Protein AF-A0A846EC03-F1 (afdb_monomer_lite)

Structure (mmCIF, N/CA/C/O backbone):
data_AF-A0A846EC03-F1
#
_entry.id   AF-A0A846EC03-F1
#
loop_
_atom_site.group_PDB
_atom_site.id
_at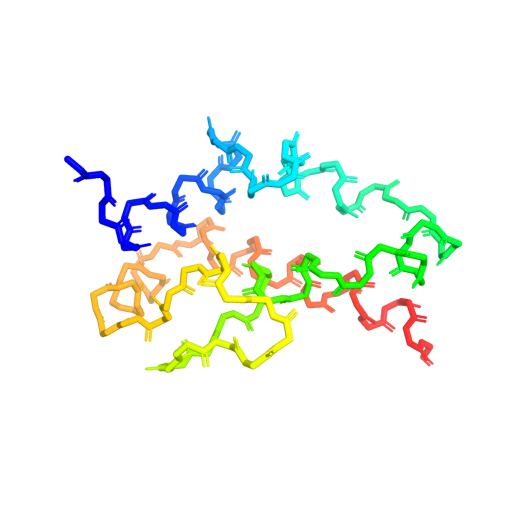om_site.type_symbol
_atom_site.label_atom_id
_atom_site.label_alt_id
_atom_site.label_comp_id
_atom_site.label_asym_id
_atom_site.label_entity_id
_atom_site.label_seq_id
_atom_site.pdbx_PDB_ins_code
_atom_site.Cartn_x
_atom_site.Cartn_y
_atom_site.Cartn_z
_atom_site.occupancy
_atom_site.B_iso_or_equiv
_atom_site.auth_seq_id
_atom_site.auth_comp_id
_atom_site.auth_asym_id
_atom_site.auth_atom_id
_atom_site.pdbx_PDB_model_num
ATOM 1 N N . MET A 1 1 ? -11.553 17.694 7.286 1.00 53.09 1 MET A N 1
ATOM 2 C CA . MET A 1 1 ? -10.213 17.093 7.127 1.00 53.09 1 MET A CA 1
ATOM 3 C C . MET A 1 1 ? -10.421 15.597 7.016 1.00 53.09 1 MET A C 1
ATOM 5 O O . MET A 1 1 ? -11.108 15.061 7.874 1.00 53.09 1 MET A O 1
ATOM 9 N N . THR A 1 2 ? -9.933 14.958 5.957 1.00 66.81 2 THR A N 1
ATOM 10 C CA . THR A 1 2 ? -10.071 13.505 5.770 1.00 66.81 2 THR A CA 1
ATOM 11 C C . THR A 1 2 ? -9.114 12.787 6.720 1.00 66.81 2 THR A C 1
ATOM 13 O O . THR A 1 2 ? -7.939 13.145 6.779 1.00 66.81 2 THR A O 1
ATOM 16 N N . THR A 1 3 ? -9.606 11.814 7.479 1.00 91.31 3 THR A N 1
ATOM 17 C CA . THR A 1 3 ? -8.800 11.062 8.456 1.00 91.31 3 THR A CA 1
ATOM 18 C C . THR A 1 3 ? -7.851 10.080 7.763 1.00 91.31 3 THR A C 1
ATOM 20 O O . THR A 1 3 ? -8.109 9.647 6.639 1.00 91.31 3 THR A O 1
ATOM 23 N N . ASP A 1 4 ? -6.771 9.666 8.431 1.00 92.19 4 ASP A N 1
ATOM 24 C CA . ASP A 1 4 ? -5.885 8.617 7.900 1.00 92.19 4 ASP A CA 1
ATOM 25 C C . ASP A 1 4 ? -6.626 7.297 7.647 1.00 92.19 4 ASP A C 1
ATOM 27 O O . ASP A 1 4 ? -6.337 6.618 6.660 1.00 92.19 4 ASP A O 1
ATOM 31 N N . THR A 1 5 ? -7.640 6.983 8.467 1.00 94.75 5 THR A N 1
ATOM 32 C CA . THR A 1 5 ? -8.547 5.850 8.235 1.00 94.75 5 THR A CA 1
ATOM 33 C C . THR A 1 5 ? -9.188 5.947 6.851 1.00 94.75 5 THR A C 1
ATOM 35 O O . THR A 1 5 ? -9.066 5.031 6.039 1.00 94.75 5 THR A O 1
ATOM 38 N N . GLU A 1 6 ? -9.853 7.062 6.552 1.00 95.81 6 GLU A N 1
ATOM 39 C CA . GLU A 1 6 ? -10.542 7.259 5.274 1.00 95.81 6 GLU A CA 1
ATOM 40 C C . GLU A 1 6 ? -9.567 7.265 4.096 1.00 95.81 6 GLU A C 1
ATOM 42 O O . GLU A 1 6 ? -9.846 6.652 3.067 1.00 95.81 6 GLU A O 1
ATOM 47 N N . ARG A 1 7 ? -8.412 7.926 4.240 1.00 97.06 7 ARG A N 1
ATOM 48 C CA . ARG A 1 7 ? -7.388 7.997 3.187 1.00 97.06 7 ARG A CA 1
ATOM 49 C C . ARG A 1 7 ? -6.898 6.605 2.801 1.00 97.06 7 ARG A C 1
ATOM 51 O O . ARG A 1 7 ? -6.919 6.261 1.622 1.00 97.06 7 ARG A O 1
ATOM 58 N N . LEU A 1 8 ? -6.516 5.798 3.789 1.00 97.19 8 LEU A N 1
ATOM 59 C CA . LEU A 1 8 ? -5.970 4.466 3.555 1.00 97.19 8 LEU A CA 1
ATOM 60 C C . LEU A 1 8 ? -7.023 3.504 2.995 1.00 97.19 8 LEU A C 1
ATOM 62 O O . LEU A 1 8 ? -6.742 2.767 2.050 1.00 97.19 8 LEU A O 1
ATOM 66 N N . LEU A 1 9 ? -8.250 3.540 3.524 1.00 98.00 9 LEU A N 1
ATOM 67 C CA . LEU A 1 9 ? -9.339 2.702 3.019 1.00 98.00 9 LEU A CA 1
ATOM 68 C C . 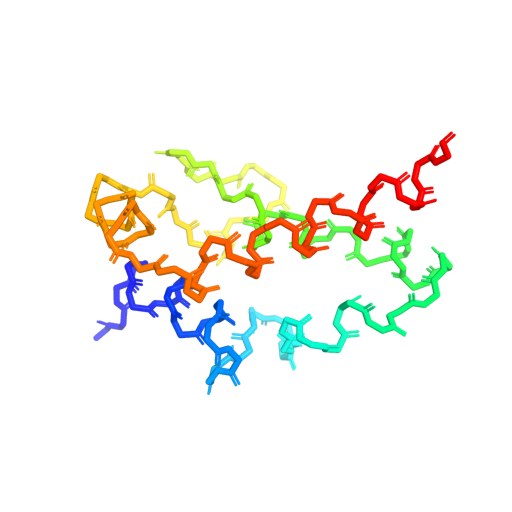LEU A 1 9 ? -9.739 3.078 1.588 1.00 98.00 9 LEU A C 1
ATOM 70 O O . LEU A 1 9 ? -9.945 2.188 0.766 1.00 98.00 9 LEU A O 1
ATOM 74 N N . ASN A 1 10 ? -9.829 4.370 1.266 1.00 98.06 10 ASN A N 1
ATOM 75 C CA . ASN A 1 10 ? -10.182 4.817 -0.083 1.00 98.06 10 ASN A CA 1
ATOM 76 C C . ASN A 1 10 ? -9.079 4.494 -1.099 1.00 98.06 10 ASN A C 1
ATOM 78 O O . ASN A 1 10 ? -9.400 4.095 -2.218 1.00 98.06 10 ASN A O 1
ATOM 82 N N . PHE A 1 11 ? -7.806 4.608 -0.707 1.00 98.38 11 PHE A N 1
ATOM 83 C CA . PHE A 1 11 ? -6.678 4.180 -1.537 1.00 98.38 11 PHE A CA 1
ATOM 84 C C . PHE A 1 11 ? -6.738 2.687 -1.841 1.00 98.38 11 PHE A C 1
ATOM 86 O O . PHE A 1 11 ? -6.740 2.283 -3.002 1.00 98.38 11 PHE A O 1
ATOM 93 N N . TYR A 1 12 ? -6.898 1.860 -0.808 1.00 98.44 12 TYR A N 1
ATOM 94 C CA . TYR A 1 12 ? -6.995 0.417 -0.993 1.00 98.44 12 TYR A CA 1
ATOM 95 C C . TYR A 1 12 ? -8.214 -0.008 -1.809 1.00 98.44 12 TYR A C 1
ATOM 97 O O . TYR A 1 12 ? -8.140 -0.993 -2.533 1.00 98.44 12 TYR A O 1
ATOM 105 N N . ARG A 1 13 ? -9.324 0.730 -1.746 1.00 98.25 13 ARG A N 1
ATOM 106 C CA . ARG A 1 13 ? -10.509 0.483 -2.583 1.00 98.25 13 ARG A CA 1
ATOM 107 C C . ARG A 1 13 ? -10.363 0.977 -4.028 1.00 98.25 13 ARG A C 1
ATOM 109 O O . ARG A 1 13 ? -11.311 0.818 -4.789 1.00 98.25 13 ARG A O 1
ATOM 116 N N . GLY A 1 14 ? -9.240 1.599 -4.395 1.00 97.69 14 GLY A N 1
ATOM 117 C CA . GLY A 1 14 ? -9.049 2.211 -5.716 1.00 97.69 14 GLY A CA 1
ATOM 118 C C . GLY A 1 14 ? -9.930 3.447 -5.951 1.00 97.69 14 GLY A C 1
ATOM 119 O O . GLY A 1 14 ? -10.174 3.838 -7.087 1.00 97.69 14 GLY A O 1
ATOM 120 N N . GLN A 1 15 ? -10.463 4.056 -4.886 1.00 98.00 15 GLN A N 1
ATOM 121 C CA . GLN A 1 15 ? -11.410 5.177 -4.969 1.00 98.00 15 GLN A CA 1
ATOM 122 C C . GLN A 1 15 ? -10.717 6.541 -4.963 1.00 98.00 15 GLN A C 1
ATOM 124 O O . GLN A 1 15 ? -11.255 7.520 -5.487 1.00 98.00 15 GLN A O 1
ATOM 129 N N . LYS A 1 16 ? -9.553 6.631 -4.314 1.00 97.94 16 LYS A N 1
ATOM 130 C CA . LYS A 1 16 ? -8.739 7.845 -4.244 1.00 97.94 16 LYS A CA 1
ATOM 131 C C . LYS A 1 16 ? -7.266 7.494 -4.433 1.00 97.94 16 LYS A C 1
ATOM 133 O O . LYS A 1 16 ? -6.843 6.461 -3.920 1.00 97.94 16 LYS A O 1
ATOM 138 N N . PRO A 1 17 ? -6.494 8.353 -5.110 1.00 98.00 17 PRO A N 1
ATOM 139 C CA . PRO A 1 17 ? -5.071 8.130 -5.258 1.00 98.00 17 PRO A CA 1
ATOM 140 C C . PRO A 1 17 ? -4.323 8.384 -3.947 1.00 98.00 17 PRO A C 1
ATOM 142 O O . PRO A 1 17 ? -4.858 8.964 -2.994 1.00 98.00 17 PRO A O 1
ATOM 145 N N . ASP A 1 18 ? -3.058 7.987 -3.938 1.00 96.56 18 ASP A N 1
ATOM 146 C CA . ASP A 1 18 ? -2.090 8.436 -2.952 1.00 96.56 18 ASP A CA 1
ATOM 147 C C . ASP A 1 18 ? -1.745 9.933 -3.099 1.00 96.56 18 ASP A C 1
ATOM 149 O O . ASP A 1 18 ? -2.293 10.661 -3.934 1.00 96.56 18 ASP A O 1
ATOM 153 N N . SER A 1 19 ? -0.811 10.419 -2.279 1.00 95.19 19 SER A N 1
ATOM 154 C CA . SER A 1 19 ? -0.372 11.821 -2.294 1.00 95.19 19 SER A CA 1
ATOM 155 C C . SER A 1 19 ? 0.304 12.267 -3.596 1.00 95.19 19 SER A C 1
ATOM 157 O O . SER A 1 19 ? 0.399 13.469 -3.825 1.00 95.19 19 SER A O 1
ATOM 159 N N . ALA A 1 20 ? 0.763 11.337 -4.436 1.00 95.19 20 ALA A N 1
ATOM 160 C CA . ALA A 1 20 ? 1.388 11.620 -5.726 1.00 95.19 20 ALA A CA 1
ATOM 161 C C . ALA A 1 20 ? 0.412 11.452 -6.908 1.00 95.19 20 ALA A C 1
ATOM 163 O O . ALA A 1 20 ? 0.816 11.570 -8.063 1.00 95.19 20 ALA A O 1
ATOM 164 N N . GLY A 1 21 ? -0.875 11.193 -6.645 1.00 96.56 21 GLY A N 1
ATOM 165 C CA . GLY A 1 21 ? -1.891 11.050 -7.688 1.00 96.56 21 GLY A CA 1
ATOM 166 C C . GLY A 1 21 ? -1.982 9.646 -8.294 1.00 96.56 21 GLY A C 1
ATOM 167 O O . GLY A 1 21 ? -2.589 9.490 -9.352 1.00 96.56 21 GLY A O 1
ATOM 168 N N . ARG A 1 22 ? -1.417 8.625 -7.635 1.00 97.31 22 ARG A N 1
ATOM 169 C CA . ARG A 1 22 ? -1.385 7.238 -8.118 1.00 97.31 22 ARG A CA 1
ATOM 170 C C . ARG A 1 22 ? -2.465 6.393 -7.451 1.00 97.31 22 ARG A C 1
ATOM 172 O O . ARG A 1 22 ? -2.573 6.365 -6.227 1.00 97.31 22 ARG A O 1
ATOM 179 N N . ASN A 1 23 ? -3.240 5.660 -8.240 1.00 97.75 23 ASN A N 1
ATOM 180 C CA . ASN A 1 23 ? -4.150 4.633 -7.737 1.00 97.75 23 ASN A CA 1
ATOM 181 C C . ASN A 1 23 ? -3.408 3.312 -7.502 1.00 97.75 23 ASN A C 1
ATOM 183 O O . ASN A 1 23 ? -2.423 3.008 -8.178 1.00 97.75 23 ASN A O 1
ATOM 187 N N . ILE A 1 24 ? -3.921 2.494 -6.583 1.00 98.56 24 ILE A N 1
ATOM 188 C CA . ILE A 1 24 ? -3.315 1.205 -6.233 1.00 98.56 24 ILE A CA 1
ATOM 189 C C . ILE A 1 24 ? -3.216 0.261 -7.446 1.00 98.56 24 ILE A C 1
ATOM 191 O O . ILE A 1 24 ? -2.198 -0.400 -7.633 1.00 98.56 24 ILE A O 1
ATOM 195 N N . GLU A 1 25 ? -4.211 0.273 -8.338 1.00 98.56 25 GLU A N 1
ATOM 196 C CA . GLU A 1 25 ? -4.203 -0.520 -9.569 1.00 98.56 25 GLU A CA 1
ATOM 197 C C . GLU A 1 25 ? -3.144 -0.056 -10.576 1.00 98.56 25 GLU A C 1
ATOM 199 O O . GLU A 1 25 ? -2.663 -0.867 -11.362 1.00 98.56 25 GLU A O 1
ATOM 204 N N . GLN A 1 26 ? -2.765 1.226 -10.574 1.00 98.19 26 GLN A N 1
ATOM 205 C CA . GLN A 1 26 ? -1.680 1.708 -11.435 1.00 98.19 26 GLN A CA 1
ATOM 206 C C . GLN A 1 26 ? -0.340 1.159 -10.947 1.00 98.19 26 GLN A C 1
ATOM 208 O O . GLN A 1 26 ? 0.426 0.645 -11.754 1.00 98.19 26 GLN A O 1
ATOM 213 N N . ILE A 1 27 ? -0.107 1.197 -9.631 1.00 98.12 27 ILE A N 1
ATOM 214 C CA . ILE A 1 27 ? 1.114 0.673 -9.004 1.00 98.12 27 ILE A CA 1
ATOM 215 C C . ILE A 1 27 ? 1.250 -0.834 -9.257 1.00 98.12 27 ILE A C 1
ATOM 217 O O . ILE A 1 27 ? 2.328 -1.306 -9.595 1.00 98.12 27 ILE A O 1
ATOM 221 N N . TRP A 1 28 ? 0.158 -1.602 -9.163 1.00 98.44 28 TRP A N 1
ATOM 222 C CA . TRP A 1 28 ? 0.185 -3.043 -9.453 1.00 98.44 28 TRP A CA 1
ATOM 223 C C . TRP A 1 28 ? 0.519 -3.404 -10.906 1.00 98.44 28 TRP A C 1
ATOM 225 O O . TRP A 1 28 ? 0.819 -4.568 -11.164 1.00 98.44 28 TRP A O 1
ATOM 235 N N . ASN A 1 29 ? 0.409 -2.457 -11.840 1.00 98.19 29 ASN A N 1
ATOM 236 C CA . ASN A 1 29 ? 0.686 -2.658 -13.265 1.00 98.19 29 ASN A CA 1
ATOM 237 C C . ASN A 1 29 ? 2.020 -2.038 -13.708 1.00 98.19 29 ASN A C 1
ATOM 239 O O . ASN A 1 29 ? 2.298 -1.989 -14.904 1.00 98.19 29 ASN A O 1
ATOM 243 N N . TRP A 1 30 ? 2.820 -1.528 -12.773 1.00 98.00 30 TRP A N 1
ATOM 244 C CA . TRP A 1 30 ? 4.134 -0.982 -13.076 1.00 98.00 30 TRP A CA 1
ATOM 245 C C . TRP A 1 30 ? 5.151 -2.066 -13.413 1.00 98.00 30 TRP A C 1
ATOM 247 O O . TRP A 1 30 ? 5.118 -3.166 -12.863 1.00 98.00 30 TRP A O 1
ATOM 257 N N . ASP A 1 31 ? 6.076 -1.716 -14.304 1.00 97.38 31 ASP A N 1
ATOM 258 C CA . ASP A 1 31 ? 7.279 -2.508 -14.524 1.00 97.38 31 ASP A CA 1
ATOM 259 C C . ASP A 1 31 ? 8.308 -2.301 -13.393 1.00 97.38 31 ASP A C 1
ATOM 261 O O . ASP A 1 31 ? 8.156 -1.446 -12.513 1.00 97.38 31 ASP A O 1
ATOM 265 N N . TYR A 1 32 ? 9.382 -3.094 -13.408 1.00 97.25 32 TYR A N 1
ATOM 266 C CA . TYR A 1 32 ? 10.413 -3.035 -12.367 1.00 97.25 32 TYR A CA 1
ATOM 267 C C . TYR A 1 32 ? 11.134 -1.683 -12.318 1.00 97.25 32 TYR A C 1
ATOM 269 O O . TYR A 1 32 ? 11.433 -1.201 -11.227 1.00 97.25 32 TYR A O 1
ATOM 277 N N . ASN A 1 33 ? 11.338 -1.020 -13.461 1.00 97.12 33 ASN A N 1
ATOM 278 C CA . ASN A 1 33 ? 11.980 0.296 -13.495 1.00 97.12 33 ASN A CA 1
ATOM 279 C C . ASN A 1 33 ? 11.105 1.352 -12.804 1.00 97.12 33 ASN A C 1
ATOM 281 O O . ASN A 1 33 ? 11.599 2.220 -12.079 1.00 97.12 33 ASN A O 1
ATOM 285 N N . GLN A 1 34 ? 9.789 1.294 -13.009 1.00 97.19 34 GLN A N 1
ATOM 286 C CA . GLN A 1 34 ? 8.827 2.180 -12.359 1.00 97.19 34 GLN A CA 1
ATOM 287 C C . GLN A 1 34 ? 8.740 1.917 -10.851 1.00 97.19 34 GLN A C 1
ATOM 289 O O . GLN A 1 34 ? 8.728 2.876 -10.073 1.00 97.19 34 GLN A O 1
ATOM 294 N N . LEU A 1 35 ? 8.721 0.645 -10.437 1.00 96.94 35 LEU A N 1
ATOM 295 C CA . LEU A 1 35 ? 8.709 0.247 -9.025 1.00 96.94 35 LEU A CA 1
ATOM 296 C C . LEU A 1 35 ? 9.983 0.683 -8.289 1.00 96.94 35 LEU A C 1
ATOM 298 O O . LEU A 1 35 ? 9.889 1.123 -7.142 1.00 96.94 35 LEU A O 1
ATOM 302 N N . GLU A 1 36 ? 11.144 0.604 -8.943 1.00 95.56 36 GLU A N 1
ATOM 303 C CA . GLU A 1 36 ? 12.436 1.023 -8.391 1.00 95.56 36 GLU A CA 1
ATOM 304 C C . GLU A 1 36 ? 12.547 2.553 -8.278 1.00 95.56 36 GLU A C 1
ATOM 306 O O . GLU A 1 36 ? 12.919 3.092 -7.231 1.00 95.56 36 GLU A O 1
ATOM 311 N N . SER A 1 37 ? 12.171 3.274 -9.338 1.00 94.19 37 SER A N 1
ATOM 312 C CA . SER A 1 37 ? 12.325 4.734 -9.405 1.00 94.19 37 SER A CA 1
ATOM 313 C C . SER A 1 37 ? 11.352 5.517 -8.514 1.00 94.19 37 SER A C 1
ATOM 315 O O . SER A 1 37 ? 11.654 6.654 -8.155 1.00 94.19 37 SER A O 1
ATOM 317 N N . ASN A 1 38 ? 10.215 4.932 -8.118 1.00 89.69 38 ASN A N 1
ATOM 318 C CA . ASN A 1 38 ? 9.145 5.624 -7.385 1.00 89.69 38 ASN A CA 1
ATOM 319 C C . ASN A 1 38 ? 8.849 5.016 -6.001 1.00 89.69 38 ASN A C 1
ATOM 321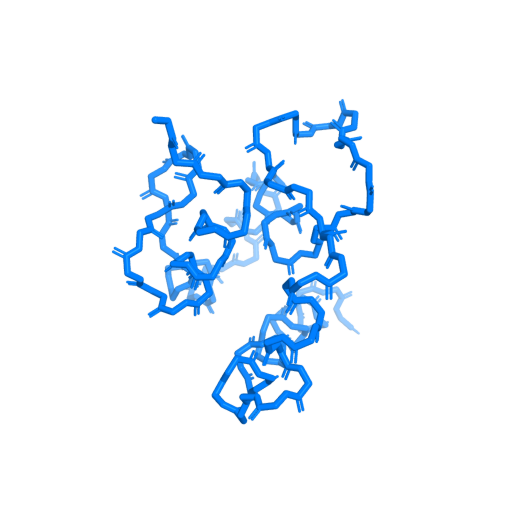 O O . ASN A 1 38 ? 7.694 4.896 -5.627 1.00 89.69 38 ASN A O 1
ATOM 325 N N . HIS A 1 39 ? 9.845 4.610 -5.216 1.00 86.19 39 HIS A N 1
ATOM 326 C CA . HIS A 1 39 ? 9.662 3.807 -3.989 1.00 86.19 39 HIS A CA 1
ATOM 327 C C . HIS A 1 39 ? 8.815 4.423 -2.843 1.00 86.19 39 HIS A C 1
ATOM 329 O O . HIS A 1 39 ? 8.585 3.764 -1.827 1.00 86.19 39 HIS A O 1
ATOM 335 N N . ASP A 1 40 ? 8.316 5.655 -2.958 1.00 91.75 40 ASP A N 1
ATOM 336 C CA . ASP A 1 40 ? 7.485 6.307 -1.938 1.00 91.75 40 ASP A CA 1
ATOM 337 C C . ASP A 1 40 ? 6.047 5.742 -1.855 1.00 91.75 40 ASP A C 1
ATOM 339 O O . ASP A 1 40 ? 5.363 5.956 -0.848 1.00 91.75 40 ASP A O 1
ATOM 343 N N . TYR A 1 41 ? 5.588 4.958 -2.844 1.00 95.94 41 TYR A N 1
ATOM 344 C CA . TYR A 1 41 ? 4.313 4.219 -2.746 1.00 95.94 41 TYR A CA 1
ATOM 345 C C . TYR A 1 41 ? 4.346 3.110 -1.687 1.00 95.94 41 TYR A C 1
ATOM 347 O O . TYR A 1 41 ? 3.289 2.665 -1.230 1.00 95.94 41 TYR A O 1
ATOM 355 N N . ILE A 1 42 ? 5.534 2.638 -1.288 1.00 96.94 42 ILE A N 1
ATOM 356 C CA . ILE A 1 42 ? 5.675 1.473 -0.406 1.00 96.94 42 ILE A CA 1
ATOM 357 C C . ILE A 1 42 ? 4.957 1.718 0.919 1.00 96.94 42 ILE A C 1
ATOM 359 O O . ILE A 1 42 ? 4.307 0.815 1.432 1.00 96.94 42 ILE A O 1
ATOM 363 N N . GLN A 1 43 ? 4.991 2.939 1.454 1.00 96.81 43 GLN A N 1
ATOM 364 C CA . GLN A 1 43 ? 4.301 3.271 2.704 1.00 96.81 43 GLN A CA 1
ATOM 365 C C . GLN A 1 43 ? 2.780 3.385 2.552 1.00 96.81 43 GLN A C 1
ATOM 367 O O . GLN A 1 43 ? 2.070 3.300 3.548 1.00 96.81 43 GLN A O 1
ATOM 372 N N . TRP A 1 44 ? 2.263 3.549 1.333 1.00 97.75 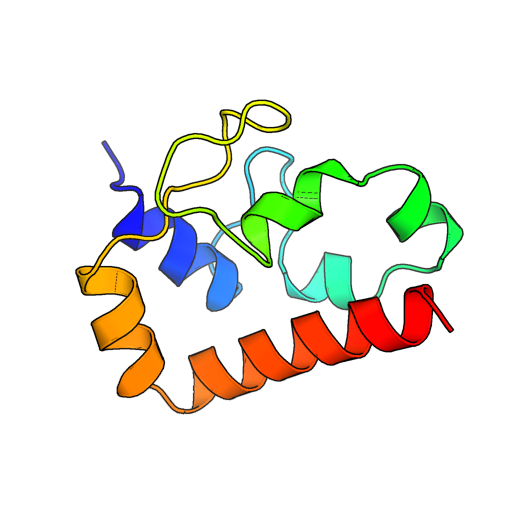44 TRP A N 1
ATOM 373 C CA . TRP A 1 44 ? 0.827 3.458 1.065 1.00 97.75 44 TRP A CA 1
ATOM 374 C C . TRP A 1 44 ? 0.366 2.003 0.954 1.00 97.75 44 TRP A C 1
ATOM 376 O O . TRP A 1 44 ? -0.703 1.660 1.460 1.00 97.75 44 TRP A O 1
ATOM 386 N N . LEU A 1 45 ? 1.184 1.128 0.357 1.00 97.75 45 LEU A N 1
ATOM 387 C CA . LEU A 1 45 ? 0.919 -0.313 0.342 1.00 97.75 45 LEU A CA 1
ATOM 388 C C . LEU A 1 45 ? 1.112 -0.930 1.736 1.00 97.75 45 LEU A C 1
ATOM 390 O O . LEU A 1 45 ? 0.277 -1.703 2.189 1.00 97.75 45 LEU A O 1
ATOM 394 N N . PHE A 1 46 ? 2.160 -0.563 2.464 1.00 97.56 46 PHE A N 1
ATOM 395 C CA . PHE A 1 46 ? 2.511 -1.139 3.764 1.00 97.56 46 PHE A CA 1
ATOM 396 C C . PHE A 1 46 ? 2.708 -0.034 4.814 1.00 97.56 46 PHE A C 1
ATOM 398 O O . PHE A 1 46 ? 3.837 0.263 5.216 1.00 97.56 46 PHE A O 1
ATOM 405 N N . PRO A 1 47 ? 1.610 0.603 5.259 1.00 96.50 47 PRO A N 1
ATOM 406 C CA . PRO A 1 47 ? 1.668 1.705 6.209 1.00 96.50 47 PRO A CA 1
ATOM 407 C C . PRO A 1 47 ? 2.153 1.254 7.586 1.00 96.50 47 PRO A C 1
ATOM 409 O O . PRO A 1 47 ? 1.884 0.144 8.053 1.00 96.50 47 PRO A O 1
ATOM 412 N N . LEU A 1 48 ? 2.842 2.164 8.270 1.00 96.69 48 LEU A N 1
ATOM 413 C CA . LEU A 1 48 ? 3.355 1.961 9.621 1.00 96.69 48 LEU A CA 1
ATOM 414 C C . LEU A 1 48 ? 2.339 2.430 10.666 1.00 96.69 48 LEU A C 1
ATOM 416 O O . LEU A 1 48 ? 1.487 3.267 10.393 1.00 96.69 48 LEU A O 1
ATOM 420 N N . LYS A 1 49 ? 2.469 1.946 11.906 1.00 95.94 49 LYS A N 1
ATOM 421 C CA . LYS A 1 49 ? 1.656 2.408 13.054 1.00 95.94 49 LYS A CA 1
ATOM 422 C C . LYS A 1 49 ? 2.035 3.805 13.568 1.00 95.94 49 LYS A C 1
ATOM 424 O O . LYS A 1 49 ? 1.433 4.296 14.516 1.00 95.94 49 LYS A O 1
ATOM 429 N N . GLN A 1 50 ? 3.041 4.421 12.960 1.00 93.75 50 GLN A N 1
ATOM 430 C CA . GLN A 1 50 ? 3.561 5.750 13.262 1.00 93.75 50 GLN A CA 1
ATOM 431 C C . GLN A 1 50 ? 3.905 6.457 11.940 1.00 93.75 50 GLN A C 1
ATOM 433 O O . GLN A 1 50 ? 4.049 5.763 10.930 1.00 93.75 50 GLN A O 1
ATOM 438 N N . PRO A 1 51 ? 4.057 7.795 11.917 1.00 93.00 51 PRO A N 1
ATOM 439 C CA . PRO A 1 51 ? 4.459 8.507 10.708 1.00 93.00 51 PRO A CA 1
ATOM 440 C C . PRO A 1 51 ? 5.728 7.908 10.096 1.00 93.00 51 PRO A C 1
ATOM 442 O O . PRO A 1 51 ? 6.687 7.599 10.809 1.00 93.00 51 PRO A O 1
ATOM 445 N N . SER A 1 52 ? 5.739 7.742 8.775 1.00 92.56 52 SER A N 1
ATOM 446 C CA . SER A 1 52 ? 6.936 7.272 8.084 1.00 92.56 52 SER A CA 1
ATOM 447 C C . SER A 1 52 ? 7.985 8.387 7.997 1.00 92.56 52 SER A C 1
ATOM 449 O O . SER A 1 52 ? 7.643 9.499 7.590 1.00 92.56 52 SER A O 1
ATOM 451 N N . PRO A 1 53 ? 9.267 8.103 8.299 1.00 89.94 53 PRO A N 1
ATOM 452 C CA . PRO A 1 53 ? 10.346 9.072 8.123 1.00 89.94 53 PRO A CA 1
ATOM 453 C C . PRO A 1 53 ? 10.683 9.335 6.647 1.00 89.94 53 PRO A C 1
ATOM 455 O O . PRO A 1 53 ? 11.254 10.375 6.340 1.00 89.94 53 PRO A O 1
ATOM 458 N N . VAL A 1 54 ? 10.338 8.411 5.741 1.00 90.56 54 VAL A N 1
ATOM 459 C CA . VAL A 1 54 ? 10.662 8.505 4.302 1.00 90.56 54 VAL A CA 1
ATOM 460 C C . VAL A 1 54 ? 9.493 8.998 3.450 1.00 90.56 54 VAL A C 1
ATOM 462 O O . VAL A 1 54 ? 9.710 9.618 2.417 1.00 90.56 54 VAL A O 1
ATOM 465 N N . ASN A 1 55 ? 8.251 8.782 3.896 1.00 93.00 55 ASN A N 1
ATOM 466 C CA . ASN A 1 55 ? 7.059 9.353 3.267 1.00 93.00 55 ASN A CA 1
ATOM 467 C C . ASN A 1 55 ? 6.068 9.839 4.341 1.00 93.00 55 ASN A C 1
ATOM 469 O O . ASN A 1 55 ? 5.121 9.119 4.672 1.00 93.00 55 ASN A O 1
ATOM 473 N N . PRO A 1 56 ? 6.251 11.059 4.880 1.00 91.12 56 PRO A N 1
ATOM 474 C CA . PRO A 1 56 ? 5.367 11.619 5.905 1.00 91.12 56 PRO A CA 1
ATOM 475 C C . PRO A 1 56 ? 3.922 11.841 5.440 1.00 91.12 56 PRO A C 1
ATOM 477 O O . PRO A 1 56 ? 3.045 12.069 6.267 1.00 91.12 56 PRO A O 1
ATOM 480 N N . GLN A 1 57 ? 3.665 11.804 4.126 1.00 93.62 57 GLN A N 1
ATOM 481 C CA . GLN A 1 57 ? 2.321 11.949 3.569 1.00 93.62 57 GLN A CA 1
ATOM 482 C C . GLN A 1 57 ? 1.536 10.635 3.582 1.00 93.62 57 GLN A C 1
ATOM 484 O O . GLN A 1 57 ? 0.314 10.673 3.425 1.00 93.62 57 GLN A O 1
ATOM 489 N N . ALA A 1 58 ? 2.189 9.485 3.769 1.00 94.88 58 ALA A N 1
ATOM 490 C CA . ALA A 1 58 ? 1.499 8.207 3.864 1.00 94.88 58 ALA A CA 1
ATOM 491 C C . ALA A 1 58 ? 0.642 8.134 5.146 1.00 94.88 58 ALA A C 1
ATOM 493 O O . ALA A 1 58 ? 1.101 8.548 6.214 1.00 94.88 58 ALA A O 1
ATOM 494 N N . PRO A 1 59 ? -0.597 7.619 5.063 1.00 95.81 59 PRO A N 1
ATOM 495 C CA . PRO A 1 59 ? -1.481 7.515 6.218 1.00 95.81 59 PRO A CA 1
ATOM 496 C C . PRO A 1 59 ? -0.965 6.491 7.238 1.00 95.81 59 PRO A C 1
ATOM 498 O O . PRO A 1 59 ? -0.364 5.476 6.879 1.00 95.81 59 PRO A O 1
ATOM 501 N N . ILE A 1 60 ? -1.248 6.726 8.519 1.00 96.25 60 ILE A N 1
ATOM 502 C CA . ILE A 1 60 ? -0.859 5.821 9.603 1.00 96.25 60 ILE A CA 1
ATOM 503 C C . ILE A 1 60 ? -1.816 4.625 9.691 1.00 96.25 60 ILE A C 1
ATOM 505 O O . ILE A 1 60 ? -3.041 4.763 9.678 1.00 96.25 60 ILE A O 1
ATOM 509 N N . LEU A 1 61 ? -1.254 3.432 9.882 1.00 96.88 61 LEU A N 1
ATOM 510 C CA . LEU A 1 61 ? -2.005 2.227 10.207 1.00 96.88 61 LEU A CA 1
ATOM 511 C C . LEU A 1 61 ? -2.488 2.266 11.661 1.00 96.88 61 LEU A C 1
ATOM 513 O O . LEU A 1 61 ? -1.734 1.991 12.596 1.00 96.88 61 LEU A O 1
ATOM 517 N N . ASN A 1 62 ? -3.771 2.547 11.857 1.00 95.44 62 ASN A N 1
ATOM 518 C CA . ASN A 1 62 ? -4.392 2.582 13.178 1.00 95.44 62 ASN A CA 1
ATOM 519 C C . ASN A 1 62 ? -5.248 1.319 13.464 1.00 95.44 62 ASN A C 1
ATOM 521 O O . ASN A 1 62 ? -5.513 0.514 12.562 1.00 95.44 62 ASN A O 1
ATOM 525 N N . PRO A 1 63 ? -5.695 1.108 14.719 1.00 96.44 63 PRO A N 1
ATOM 526 C CA . PRO A 1 63 ? -6.502 -0.060 15.087 1.00 96.44 63 PRO A CA 1
ATOM 527 C C . PRO A 1 63 ? -7.838 -0.182 14.342 1.00 96.44 63 PRO A C 1
ATOM 529 O O . PRO A 1 63 ? -8.313 -1.298 14.122 1.00 96.44 63 PRO A O 1
ATOM 532 N N . GLU A 1 64 ? -8.442 0.938 13.945 1.00 96.44 64 GLU A N 1
ATOM 533 C CA . GLU A 1 64 ? -9.703 0.956 13.204 1.00 96.44 64 GLU A CA 1
ATOM 534 C C . GLU A 1 64 ? -9.517 0.386 11.796 1.00 96.44 64 GLU A C 1
ATOM 536 O O . GLU A 1 64 ? -10.236 -0.538 11.414 1.00 96.44 64 GLU A O 1
ATOM 541 N N . VAL A 1 65 ? -8.494 0.838 11.064 1.00 96.69 65 VAL A N 1
ATOM 542 C CA . VAL A 1 65 ? -8.149 0.280 9.749 1.00 96.69 65 VAL A CA 1
ATOM 543 C C . VAL A 1 65 ? -7.878 -1.218 9.859 1.00 96.69 65 VAL A C 1
ATOM 545 O O . VAL A 1 65 ? -8.429 -1.999 9.086 1.00 96.69 65 VAL A O 1
ATOM 548 N N . ILE A 1 66 ? -7.101 -1.652 10.859 1.00 97.00 66 ILE A N 1
ATOM 549 C CA . ILE A 1 66 ? -6.824 -3.081 11.086 1.00 97.00 66 ILE A CA 1
ATOM 550 C C . ILE A 1 66 ? -8.128 -3.866 11.285 1.00 97.00 66 ILE A C 1
ATOM 552 O O . ILE A 1 66 ? -8.289 -4.954 10.725 1.00 97.00 66 ILE A O 1
ATOM 556 N N . LYS A 1 67 ? -9.074 -3.329 12.065 1.00 97.88 67 LYS A N 1
ATOM 557 C CA . LYS A 1 67 ? -10.390 -3.947 12.271 1.00 97.88 67 LYS A CA 1
ATOM 558 C C . LYS A 1 67 ? -11.164 -4.052 10.956 1.00 97.88 67 LYS A C 1
ATOM 560 O O . LYS A 1 67 ? -11.739 -5.108 10.700 1.00 97.88 67 LYS A O 1
ATOM 565 N N . VAL A 1 68 ? -11.165 -3.010 10.126 1.00 97.88 68 VAL A N 1
ATOM 566 C CA . VAL A 1 68 ? -11.844 -3.025 8.821 1.00 97.88 68 VAL A CA 1
ATOM 567 C C . VAL A 1 68 ? -11.221 -4.079 7.903 1.00 97.88 68 VAL A C 1
ATOM 569 O O . VAL A 1 68 ? -11.938 -4.952 7.424 1.00 97.88 68 VAL A O 1
ATOM 572 N N . PHE A 1 69 ? -9.893 -4.099 7.751 1.00 97.75 69 PHE A N 1
ATOM 573 C CA . PHE A 1 69 ? -9.197 -5.107 6.941 1.00 97.75 69 PHE A CA 1
ATOM 574 C C . PHE A 1 69 ? -9.490 -6.537 7.403 1.00 97.75 69 PHE A C 1
ATOM 576 O O . PHE A 1 69 ? -9.737 -7.413 6.585 1.00 97.75 69 PHE A O 1
ATOM 583 N N . ARG A 1 70 ? -9.510 -6.809 8.713 1.00 97.50 70 ARG A N 1
ATOM 584 C CA . ARG A 1 70 ? -9.803 -8.163 9.220 1.00 97.50 70 ARG A CA 1
ATOM 585 C C . ARG A 1 70 ? -11.202 -8.661 8.845 1.00 97.50 70 ARG A C 1
ATOM 587 O O . ARG A 1 70 ? -11.371 -9.866 8.672 1.00 97.50 70 ARG A O 1
ATOM 594 N N . ASN A 1 71 ? -12.172 -7.756 8.713 1.00 98.06 71 ASN A N 1
ATOM 595 C CA . ASN A 1 71 ? -13.570 -8.084 8.424 1.00 98.06 71 ASN A CA 1
ATOM 596 C C . ASN A 1 71 ? -13.947 -7.940 6.940 1.00 98.06 71 ASN A C 1
ATOM 598 O O . ASN A 1 71 ? -15.025 -8.371 6.544 1.00 98.06 71 ASN A O 1
ATOM 602 N N . ASP A 1 72 ? -13.065 -7.384 6.110 1.00 98.31 72 ASP A N 1
ATOM 603 C CA . ASP A 1 72 ? -13.301 -7.160 4.685 1.00 98.31 72 ASP A CA 1
ATOM 604 C C . ASP A 1 72 ? -12.421 -8.108 3.851 1.00 98.31 72 ASP A C 1
ATOM 606 O O . ASP A 1 72 ? -11.189 -8.111 3.927 1.00 98.31 72 ASP A O 1
ATOM 610 N N . ARG A 1 73 ? -13.050 -9.001 3.080 1.00 98.38 73 ARG A N 1
ATOM 611 C CA . ARG A 1 73 ? -12.324 -9.966 2.239 1.00 98.38 73 ARG A CA 1
ATOM 612 C C . ARG A 1 73 ? -11.637 -9.288 1.054 1.00 98.38 73 ARG A C 1
ATOM 614 O O . ARG A 1 73 ? -10.547 -9.721 0.687 1.00 98.38 73 ARG A O 1
ATOM 621 N N . GLU A 1 74 ? -1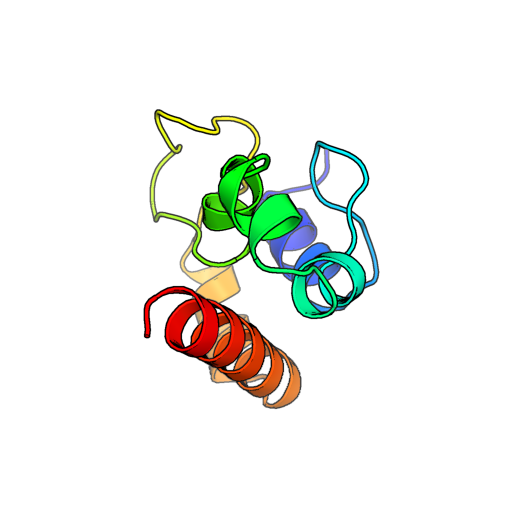2.240 -8.248 0.491 1.00 98.31 74 GLU A N 1
ATOM 622 C CA . GLU A 1 74 ? -11.702 -7.553 -0.676 1.00 98.31 74 GLU A CA 1
ATOM 623 C C . GLU A 1 74 ? -10.441 -6.780 -0.293 1.00 98.31 74 GLU A C 1
ATOM 625 O O . GLU A 1 74 ? -9.397 -6.953 -0.917 1.00 98.31 74 GLU A O 1
ATOM 630 N N . LEU A 1 75 ? -10.470 -6.037 0.818 1.00 98.44 75 LEU A N 1
ATOM 631 C CA . LEU A 1 75 ? -9.278 -5.334 1.311 1.00 98.44 75 LEU A CA 1
ATOM 632 C C . LEU A 1 75 ? -8.106 -6.288 1.594 1.00 98.44 75 LEU A C 1
ATOM 634 O O . LEU A 1 75 ? -6.960 -5.971 1.276 1.00 98.44 75 LEU A O 1
ATOM 638 N N . ARG A 1 76 ? -8.374 -7.486 2.133 1.00 98.44 76 ARG A N 1
ATOM 639 C CA . ARG A 1 76 ? -7.336 -8.516 2.340 1.00 98.44 76 ARG A CA 1
ATOM 640 C C . ARG A 1 76 ? -6.795 -9.082 1.034 1.00 98.44 76 ARG A C 1
ATOM 642 O O . ARG A 1 76 ? -5.591 -9.290 0.932 1.00 98.44 76 ARG A O 1
ATOM 649 N N . SER A 1 77 ? -7.663 -9.318 0.052 1.00 98.62 77 SER A N 1
ATOM 650 C CA . SER A 1 77 ? -7.257 -9.762 -1.287 1.00 98.62 77 SER A CA 1
ATOM 651 C C . SER A 1 77 ? -6.325 -8.742 -1.943 1.00 98.62 77 SER A C 1
ATOM 653 O O . SER A 1 77 ? -5.279 -9.090 -2.482 1.00 98.62 77 SER A O 1
ATOM 655 N N . ARG A 1 78 ? -6.650 -7.456 -1.806 1.00 98.75 78 ARG A N 1
ATOM 656 C CA . ARG A 1 78 ? -5.848 -6.353 -2.337 1.00 98.75 78 ARG A CA 1
ATOM 657 C C . ARG A 1 78 ? -4.513 -6.184 -1.610 1.00 98.75 78 ARG A C 1
ATOM 659 O O . ARG A 1 78 ? -3.499 -5.983 -2.266 1.00 98.75 78 ARG A O 1
ATOM 666 N N . LEU A 1 79 ? -4.475 -6.357 -0.286 1.00 98.56 79 LEU A N 1
ATOM 667 C CA . LEU A 1 79 ? -3.212 -6.433 0.465 1.00 98.56 79 LEU A CA 1
ATOM 668 C C . LEU A 1 79 ? -2.337 -7.595 -0.022 1.00 98.56 79 LEU A C 1
ATOM 670 O O . LEU A 1 79 ? -1.139 -7.413 -0.229 1.00 98.56 79 LEU A O 1
ATOM 674 N N . LEU A 1 80 ? -2.931 -8.772 -0.243 1.00 98.62 80 LEU A N 1
ATOM 675 C CA . LEU A 1 80 ? -2.215 -9.921 -0.793 1.00 98.62 80 LEU A CA 1
ATOM 676 C C . LEU A 1 80 ? -1.686 -9.628 -2.202 1.00 98.62 80 LEU A C 1
ATOM 678 O O . LEU A 1 80 ? -0.543 -9.960 -2.495 1.00 98.62 80 LEU A O 1
ATOM 682 N N . LYS A 1 81 ? -2.470 -8.965 -3.059 1.00 98.75 81 LYS A N 1
ATOM 683 C CA . LYS A 1 81 ? -2.014 -8.548 -4.390 1.00 98.75 81 LYS A CA 1
ATOM 684 C C . LYS A 1 81 ? -0.816 -7.600 -4.304 1.00 98.75 81 LYS A C 1
ATOM 686 O O . LYS A 1 81 ? 0.170 -7.843 -4.990 1.00 98.75 81 LYS A O 1
ATOM 691 N N . SER A 1 82 ? -0.865 -6.586 -3.437 1.00 98.56 82 SER A N 1
ATOM 692 C CA . SER A 1 82 ? 0.269 -5.686 -3.183 1.00 98.56 82 SER A CA 1
ATOM 693 C C . SER A 1 82 ? 1.510 -6.442 -2.711 1.00 98.56 82 SER A C 1
ATOM 695 O O . SER A 1 82 ? 2.611 -6.169 -3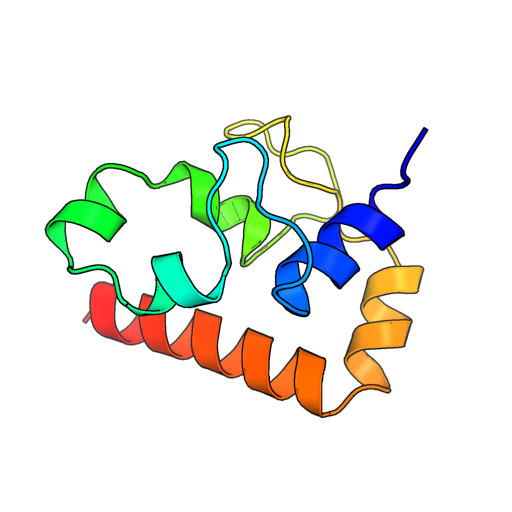.177 1.00 98.56 82 SER A O 1
ATOM 697 N N . PHE A 1 83 ? 1.338 -7.419 -1.817 1.00 98.50 83 PHE A N 1
ATOM 698 C CA . PHE A 1 83 ? 2.431 -8.271 -1.352 1.00 98.50 83 PHE A CA 1
ATOM 699 C C . PHE A 1 83 ? 3.037 -9.112 -2.484 1.00 98.50 83 PHE A C 1
ATOM 701 O O . PHE A 1 83 ? 4.254 -9.144 -2.621 1.00 98.50 83 PHE A O 1
ATOM 708 N N . LEU A 1 84 ? 2.209 -9.731 -3.330 1.00 98.50 84 LEU A N 1
ATOM 709 C CA . LEU A 1 84 ? 2.672 -10.520 -4.477 1.00 98.50 84 LEU A CA 1
ATOM 710 C C . LEU A 1 84 ? 3.413 -9.672 -5.518 1.00 98.50 84 LEU A C 1
ATOM 712 O O . LEU A 1 84 ? 4.398 -10.144 -6.067 1.00 98.50 84 LEU A O 1
ATOM 716 N N . VAL A 1 85 ? 2.969 -8.434 -5.768 1.00 98.31 85 VAL A N 1
ATOM 717 C CA . VAL A 1 85 ? 3.677 -7.495 -6.660 1.00 98.31 85 VAL A CA 1
ATOM 718 C C . VAL A 1 85 ? 5.079 -7.196 -6.129 1.00 98.31 85 VAL A C 1
ATOM 720 O O . VAL A 1 85 ? 6.037 -7.235 -6.891 1.00 98.31 85 VAL A O 1
ATOM 723 N N . MET A 1 86 ? 5.221 -6.951 -4.823 1.00 98.00 86 MET A N 1
ATOM 724 C CA . MET A 1 86 ? 6.542 -6.692 -4.242 1.00 98.00 86 MET A CA 1
ATOM 725 C C . MET A 1 86 ? 7.423 -7.937 -4.172 1.00 98.00 86 MET A C 1
ATOM 727 O O . MET A 1 86 ? 8.630 -7.816 -4.337 1.00 98.00 86 MET A O 1
ATOM 731 N N . LEU A 1 87 ? 6.842 -9.117 -3.931 1.00 97.81 87 LEU A N 1
ATOM 732 C CA . LEU A 1 87 ? 7.589 -10.372 -4.002 1.00 97.81 87 LEU A CA 1
ATOM 733 C C . LEU A 1 87 ? 8.144 -10.605 -5.410 1.00 97.81 87 LEU A C 1
ATOM 735 O O . LEU A 1 87 ? 9.330 -10.857 -5.541 1.00 97.81 87 LEU A O 1
ATOM 739 N N . ASP A 1 88 ? 7.316 -10.460 -6.447 1.00 97.81 88 ASP A N 1
ATOM 740 C CA . ASP A 1 88 ? 7.757 -10.606 -7.840 1.00 97.81 88 ASP A CA 1
ATOM 741 C C . ASP A 1 88 ? 8.872 -9.610 -8.193 1.00 97.81 88 ASP A C 1
ATOM 743 O O . ASP A 1 88 ? 9.865 -9.982 -8.809 1.00 97.81 88 ASP A O 1
ATOM 747 N N . PHE A 1 89 ? 8.756 -8.365 -7.725 1.00 96.88 89 PHE A N 1
ATOM 748 C CA . PHE A 1 89 ? 9.784 -7.342 -7.914 1.00 96.88 89 PHE A CA 1
ATOM 749 C C . PHE A 1 89 ? 11.115 -7.664 -7.214 1.00 96.88 89 PHE A C 1
ATOM 751 O O . PHE A 1 89 ? 12.176 -7.339 -7.744 1.00 96.88 89 PHE A O 1
ATOM 758 N N . TYR A 1 90 ? 11.087 -8.272 -6.025 1.00 94.31 90 TYR A N 1
ATOM 759 C CA . TYR A 1 90 ? 12.306 -8.598 -5.276 1.00 94.31 90 TYR A CA 1
ATOM 760 C C . TYR A 1 90 ? 13.006 -9.886 -5.744 1.00 94.31 90 TYR A C 1
ATOM 762 O O . TYR A 1 90 ? 14.194 -10.040 -5.447 1.00 94.31 90 TYR A O 1
ATOM 770 N N . GLY A 1 91 ? 12.314 -10.758 -6.491 1.00 89.81 91 GLY A N 1
ATOM 771 C CA . GLY A 1 91 ? 12.813 -12.063 -6.958 1.00 89.81 91 GLY A CA 1
ATOM 772 C C . GLY A 1 91 ? 12.667 -13.184 -5.934 1.00 89.81 91 GLY A C 1
ATOM 773 O O . GLY A 1 91 ? 13.418 -14.177 -6.073 1.00 89.81 91 GLY A O 1
#

Foldseek 3Di:
DQALLRVLVCQLVQNFPAPVRHHLVNQLPDDLVCCVVPVLCVCSLPPACDQDPVHNRRRHDDPVSVVVCVVDPSSVVSSVSSVVSVVVSVD

Secondary structure (DSSP, 8-state):
---HHHHHHHHHTTSS--TTS--HHHHTT--HHHHHHTGGGHHHHS--SS--SS-TTSPP--HHHHHHHHH-HHHHHHHHHHHHHHHHHH-

Sequence (91 aa):
MTTDTERLLNFYRGQKPDSAGRNIEQIWNWDYNQLESNHDYIQWLFPLKQPSPVNPQAPILNPEVIKVFRNDRELRSRLLKSFLVMLDFYG

Radius of gyration: 12.55 Å; chains: 1; bounding box: 26×29×30 Å

pLDDT: mean 95.59, std 5.99, range [53.09, 98.75]